Protein AF-A0A653CZ24-F1 (afdb_monomer_lite)

Sequence (97 aa):
MPCQWTNGYSFETALLLSIFLGMFGLDRFYLGYPAIGLAKFCTLGFMFLGQLVDIILIATQVVGPSDGSSYIIPYYGPRINVIRSDNTTYRLKQDNW

Organism: Callosobruchus maculatus (NCBI:txid64391)

Structure (mmCIF, N/CA/C/O backbone):
data_AF-A0A653CZ24-F1
#
_entry.id   AF-A0A653CZ24-F1
#
loop_
_atom_site.group_PDB
_atom_site.id
_atom_site.type_symbol
_atom_site.label_atom_id
_atom_site.label_alt_id
_atom_site.label_comp_id
_atom_site.label_asym_id
_atom_site.label_entity_id
_atom_site.label_seq_id
_atom_site.pdbx_PDB_ins_code
_atom_site.Cartn_x
_atom_site.Cartn_y
_atom_site.Cartn_z
_atom_site.occupancy
_atom_site.B_iso_or_equiv
_atom_site.auth_seq_id
_atom_site.auth_comp_id
_atom_site.auth_asym_id
_atom_site.auth_atom_id
_atom_site.pdbx_PDB_mo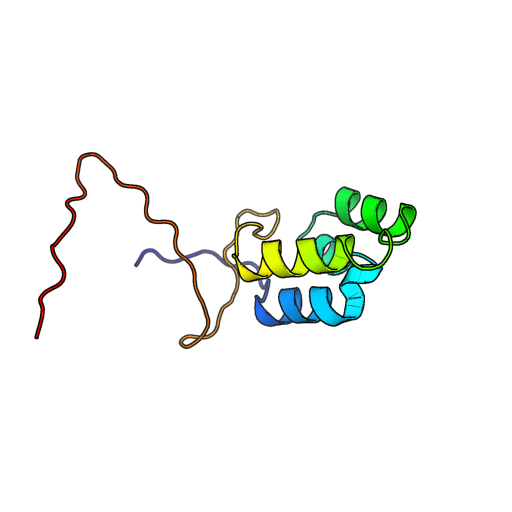del_num
ATOM 1 N N . MET A 1 1 ? -21.647 7.606 9.006 1.00 60.88 1 MET A N 1
ATOM 2 C CA . MET A 1 1 ? -20.536 6.709 8.616 1.00 60.88 1 MET A CA 1
ATOM 3 C C . MET A 1 1 ? -20.377 5.673 9.716 1.00 60.88 1 MET A C 1
ATOM 5 O O . MET A 1 1 ? -20.298 6.090 10.865 1.00 60.88 1 MET A O 1
ATOM 9 N N . PRO A 1 2 ? -20.408 4.367 9.415 1.00 73.75 2 PRO A N 1
ATOM 10 C CA . PRO A 1 2 ? -20.199 3.337 10.430 1.00 73.75 2 PRO A CA 1
ATOM 11 C C . PRO A 1 2 ? -18.754 3.374 10.944 1.00 73.75 2 PRO A C 1
ATOM 13 O O . PRO A 1 2 ? -17.826 3.561 10.149 1.00 73.75 2 PRO A O 1
ATOM 16 N N . CYS A 1 3 ? -18.569 3.192 12.255 1.00 76.44 3 CYS A N 1
ATOM 17 C CA . CYS A 1 3 ? -17.251 3.096 12.879 1.00 76.44 3 CYS A CA 1
ATOM 18 C C . CYS A 1 3 ? -16.453 1.969 12.215 1.00 76.44 3 CYS A C 1
ATOM 20 O O . CYS A 1 3 ? -16.946 0.850 12.088 1.00 76.44 3 CYS A O 1
ATOM 22 N N . GLN A 1 4 ? -15.241 2.275 11.760 1.00 80.88 4 GLN A N 1
ATOM 23 C CA . GLN A 1 4 ? -14.351 1.292 11.155 1.00 80.88 4 GLN A CA 1
ATOM 24 C C . GLN A 1 4 ? -13.387 0.792 12.227 1.00 80.88 4 GLN A C 1
ATOM 26 O O . GLN A 1 4 ? -12.798 1.595 12.950 1.00 80.88 4 GLN A O 1
ATOM 31 N N . TRP A 1 5 ? -13.231 -0.522 12.341 1.00 85.62 5 TRP A N 1
ATOM 32 C CA . TRP A 1 5 ? -12.254 -1.106 13.252 1.00 85.62 5 TRP A CA 1
ATOM 33 C C . TRP A 1 5 ? -10.842 -1.010 12.653 1.00 85.62 5 TRP A C 1
ATOM 35 O O . TRP A 1 5 ? -10.661 -1.174 11.440 1.00 85.62 5 TRP A O 1
ATOM 45 N N . THR A 1 6 ? -9.858 -0.696 13.497 1.00 87.44 6 THR A N 1
ATOM 46 C CA . THR A 1 6 ? -8.447 -0.525 13.126 1.00 87.44 6 THR A CA 1
ATOM 47 C C . THR A 1 6 ? -7.521 -1.251 14.108 1.00 87.44 6 THR A C 1
ATOM 49 O O . THR A 1 6 ? -7.794 -1.252 15.306 1.00 87.44 6 THR A O 1
ATOM 52 N N . ASN A 1 7 ? -6.424 -1.836 13.610 1.00 86.75 7 ASN A N 1
ATOM 53 C CA . ASN A 1 7 ? -5.393 -2.535 14.403 1.00 86.75 7 ASN A CA 1
ATOM 54 C C . ASN A 1 7 ? -4.027 -1.842 14.415 1.00 86.75 7 ASN A C 1
ATOM 56 O O . ASN A 1 7 ? -3.019 -2.471 14.717 1.00 86.75 7 ASN A O 1
ATOM 60 N N . GLY A 1 8 ? -3.953 -0.553 14.077 1.00 87.00 8 GLY A N 1
ATOM 61 C CA . GLY A 1 8 ? -2.665 0.156 14.090 1.00 87.00 8 GLY A CA 1
ATOM 62 C C . GLY A 1 8 ? -1.913 0.149 12.758 1.00 87.00 8 GLY A C 1
ATOM 63 O O . GLY A 1 8 ? -0.821 0.704 12.680 1.00 87.00 8 GLY A O 1
ATOM 64 N N . TYR A 1 9 ? -2.483 -0.432 11.698 1.00 88.06 9 TYR A N 1
ATOM 65 C CA . TYR A 1 9 ? -1.902 -0.353 10.359 1.00 88.06 9 TYR A CA 1
ATOM 66 C C . TYR A 1 9 ? -2.134 1.034 9.762 1.00 88.06 9 TYR A C 1
ATOM 68 O O . TYR A 1 9 ? -3.266 1.407 9.435 1.00 88.06 9 TYR A O 1
ATOM 76 N N . SER A 1 10 ? -1.058 1.795 9.597 1.00 90.12 10 SER A N 1
ATOM 77 C CA . SER A 1 10 ? -1.110 3.133 9.009 1.00 90.12 10 SER A CA 1
ATOM 78 C C . SER A 1 10 ? -0.931 3.072 7.493 1.00 90.12 10 SER A C 1
ATOM 80 O O . SER A 1 10 ? -0.064 2.372 6.973 1.00 90.12 10 SER A O 1
ATOM 82 N N . PHE A 1 11 ? -1.762 3.821 6.766 1.00 90.31 11 PHE A N 1
ATOM 83 C CA . PHE A 1 11 ? -1.706 3.862 5.301 1.00 90.31 11 PHE A CA 1
ATOM 84 C C . PHE A 1 11 ? -0.395 4.476 4.793 1.00 90.31 11 PHE A C 1
ATOM 86 O O . PHE A 1 11 ? 0.239 3.962 3.876 1.00 90.31 11 PHE A O 1
ATOM 93 N N . GLU A 1 12 ? 0.029 5.570 5.424 1.00 90.38 12 GLU A N 1
ATOM 94 C CA . GLU A 1 12 ? 1.227 6.310 5.036 1.00 90.38 12 GLU A CA 1
ATOM 95 C C . GLU A 1 12 ? 2.499 5.480 5.230 1.00 90.38 12 GLU A C 1
ATOM 97 O O . GLU A 1 12 ? 3.349 5.442 4.343 1.00 90.38 12 GLU A O 1
ATOM 102 N N . THR A 1 13 ? 2.601 4.737 6.337 1.00 90.75 13 THR A N 1
ATOM 103 C CA . THR A 1 13 ? 3.739 3.840 6.572 1.00 90.75 13 THR A CA 1
ATOM 104 C C . THR A 1 13 ? 3.761 2.694 5.573 1.00 90.75 13 THR A C 1
ATOM 106 O O . THR A 1 13 ? 4.832 2.390 5.062 1.00 90.75 13 THR A O 1
ATOM 109 N N . ALA A 1 14 ? 2.610 2.098 5.241 1.00 90.31 14 ALA A N 1
ATOM 110 C CA . ALA A 1 14 ? 2.521 1.044 4.230 1.00 90.31 14 ALA A CA 1
ATOM 111 C C . ALA A 1 14 ? 2.969 1.532 2.840 1.00 90.31 14 ALA A C 1
ATOM 113 O O . ALA A 1 14 ? 3.752 0.858 2.170 1.0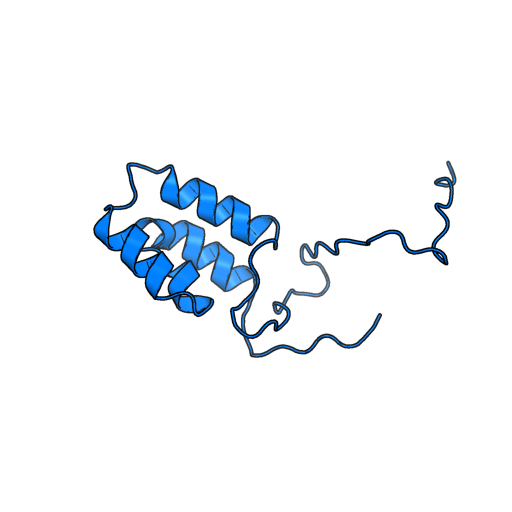0 90.31 14 ALA A O 1
ATOM 114 N N . LEU A 1 15 ? 2.534 2.730 2.428 1.00 89.88 15 LEU A N 1
ATOM 115 C CA . LEU A 1 15 ? 2.970 3.350 1.173 1.00 89.88 15 LEU A CA 1
ATOM 116 C C . LEU A 1 15 ? 4.467 3.655 1.164 1.00 89.88 15 LEU A C 1
ATOM 118 O O . LEU A 1 15 ? 5.153 3.373 0.183 1.00 89.88 15 LEU A O 1
ATOM 122 N N . LEU A 1 16 ? 4.978 4.221 2.256 1.00 90.69 16 LEU A N 1
ATOM 123 C CA . LEU A 1 16 ? 6.386 4.575 2.378 1.00 90.69 16 LEU A CA 1
ATOM 124 C C . LEU A 1 16 ? 7.259 3.310 2.365 1.00 90.69 16 LEU A C 1
ATOM 126 O O . LEU A 1 16 ? 8.265 3.262 1.659 1.00 90.69 16 LEU A O 1
ATOM 130 N N . LEU A 1 17 ? 6.830 2.242 3.045 1.00 88.00 17 LEU A N 1
ATOM 131 C CA . LEU A 1 17 ? 7.496 0.941 2.974 1.00 88.00 17 LEU A CA 1
ATOM 132 C C . LEU A 1 17 ? 7.494 0.373 1.552 1.00 88.00 17 LEU A C 1
ATOM 134 O O . LEU A 1 17 ? 8.505 -0.163 1.112 1.00 88.00 17 LEU A O 1
ATOM 138 N N . SER A 1 18 ? 6.396 0.523 0.815 1.00 87.38 18 SER A N 1
ATOM 139 C CA . SER A 1 18 ? 6.311 0.066 -0.573 1.00 87.38 18 SER A CA 1
ATOM 140 C C . SER A 1 18 ? 7.259 0.840 -1.496 1.00 87.38 18 SER A C 1
ATOM 142 O O . SER A 1 18 ? 7.899 0.263 -2.376 1.00 87.38 18 SER A O 1
ATOM 144 N N . ILE A 1 19 ? 7.428 2.146 -1.272 1.00 86.06 19 ILE A N 1
ATOM 145 C CA . ILE A 1 19 ? 8.284 2.982 -2.121 1.00 86.06 19 ILE A CA 1
ATOM 146 C C . ILE A 1 19 ? 9.776 2.764 -1.847 1.00 86.06 19 ILE A C 1
ATOM 148 O O . ILE A 1 19 ? 10.554 2.676 -2.792 1.00 86.06 19 ILE A O 1
ATOM 152 N N . PHE A 1 20 ? 10.181 2.638 -0.579 1.00 85.81 20 PHE A N 1
ATOM 153 C CA . PHE A 1 20 ? 11.593 2.485 -0.212 1.00 85.81 20 PHE A CA 1
ATOM 154 C C . PHE A 1 20 ? 12.044 1.023 -0.187 1.00 85.81 20 PHE A C 1
ATOM 156 O O . PHE A 1 20 ? 13.159 0.706 -0.591 1.00 85.81 20 PHE A O 1
ATOM 163 N N . LEU A 1 21 ? 11.181 0.128 0.290 1.00 82.62 21 LEU A N 1
ATOM 164 C CA . LEU A 1 21 ? 11.486 -1.276 0.567 1.00 82.62 21 LEU A CA 1
ATOM 165 C C . LEU A 1 21 ? 10.663 -2.244 -0.309 1.00 82.62 21 LEU A C 1
ATOM 167 O O . LEU A 1 21 ? 10.708 -3.458 -0.094 1.00 82.62 21 LEU A O 1
ATOM 171 N N . GLY A 1 22 ? 9.962 -1.752 -1.337 1.00 79.19 22 GLY A N 1
ATOM 172 C CA . GLY A 1 22 ? 9.148 -2.587 -2.231 1.00 79.19 22 GLY A CA 1
ATOM 173 C C . GLY A 1 22 ? 9.946 -3.602 -3.053 1.00 79.19 22 GLY A C 1
ATOM 174 O O . GLY A 1 22 ? 9.415 -4.653 -3.403 1.00 79.19 22 GLY A O 1
ATOM 175 N N . MET A 1 23 ? 11.240 -3.360 -3.301 1.00 75.06 23 MET A N 1
ATOM 176 C CA . MET A 1 23 ? 12.123 -4.360 -3.926 1.00 75.06 23 MET A CA 1
ATOM 177 C C . MET A 1 23 ? 12.318 -5.597 -3.027 1.00 75.06 23 MET A C 1
ATOM 179 O O . MET A 1 23 ? 12.464 -6.708 -3.528 1.00 75.06 23 MET A O 1
ATOM 183 N N . PHE A 1 24 ? 12.258 -5.415 -1.704 1.00 78.88 24 PHE A N 1
ATOM 184 C CA . PHE A 1 24 ? 12.312 -6.493 -0.713 1.00 78.88 24 PHE A CA 1
ATOM 185 C C . PHE A 1 24 ? 10.921 -7.047 -0.352 1.00 78.88 24 PHE A C 1
ATOM 187 O O . PHE A 1 24 ? 10.833 -8.087 0.297 1.00 78.88 24 PHE A O 1
ATOM 194 N N . GLY A 1 25 ? 9.837 -6.376 -0.765 1.00 81.81 25 GLY A N 1
ATOM 195 C CA . GLY A 1 25 ? 8.456 -6.775 -0.472 1.00 81.81 25 GLY A CA 1
ATOM 196 C C . GLY A 1 25 ? 8.056 -6.617 0.999 1.00 81.81 25 GLY A C 1
ATOM 197 O O . GLY A 1 25 ? 7.177 -7.337 1.476 1.00 81.81 25 GLY A O 1
ATOM 198 N N . LEU A 1 26 ? 8.709 -5.714 1.741 1.00 83.38 26 LEU A N 1
ATOM 199 C CA . LEU A 1 26 ? 8.447 -5.521 3.174 1.00 83.38 26 LEU A CA 1
ATOM 200 C C . LEU A 1 26 ? 7.071 -4.907 3.453 1.00 83.38 26 LEU A C 1
ATOM 202 O O . LEU A 1 26 ? 6.518 -5.138 4.526 1.00 83.38 26 LEU A O 1
ATOM 206 N N . ASP A 1 27 ? 6.480 -4.194 2.493 1.00 85.94 27 ASP A N 1
ATOM 207 C CA . ASP A 1 27 ? 5.106 -3.698 2.595 1.00 85.94 27 ASP A CA 1
ATOM 208 C C . ASP A 1 27 ? 4.101 -4.852 2.770 1.00 85.94 27 ASP A C 1
ATOM 210 O O . ASP A 1 27 ? 3.260 -4.812 3.666 1.00 85.94 27 ASP A O 1
ATOM 214 N N . ARG A 1 28 ? 4.259 -5.952 2.024 1.00 87.00 28 ARG A N 1
ATOM 215 C CA . ARG A 1 28 ? 3.433 -7.162 2.174 1.00 87.00 28 ARG A CA 1
ATOM 216 C C . ARG A 1 28 ? 3.671 -7.880 3.491 1.00 87.00 28 ARG A C 1
ATOM 218 O O . ARG A 1 28 ? 2.717 -8.397 4.062 1.00 87.00 28 ARG A O 1
ATOM 225 N N . PHE A 1 29 ? 4.904 -7.890 3.997 1.00 85.56 29 PHE A N 1
ATOM 226 C CA . PHE A 1 29 ? 5.178 -8.402 5.341 1.00 85.56 29 PHE A CA 1
ATOM 227 C C . PHE A 1 29 ? 4.481 -7.562 6.419 1.00 85.56 29 PHE A C 1
ATOM 229 O O . PHE A 1 29 ? 3.901 -8.134 7.337 1.00 85.56 29 PHE A O 1
ATOM 236 N N . TYR A 1 30 ? 4.469 -6.231 6.274 1.00 85.19 30 TYR A N 1
ATOM 237 C CA . TYR A 1 30 ? 3.782 -5.324 7.197 1.00 85.19 30 TYR A CA 1
ATOM 238 C C . TYR A 1 30 ? 2.260 -5.522 7.195 1.00 85.19 30 TYR A C 1
ATOM 240 O O . TYR A 1 30 ? 1.639 -5.455 8.248 1.00 85.19 30 TYR A O 1
ATOM 248 N N . LEU A 1 31 ? 1.663 -5.820 6.038 1.00 84.75 31 LEU A N 1
ATOM 249 C CA . LEU A 1 31 ? 0.226 -6.099 5.913 1.00 84.75 31 LEU A CA 1
ATOM 250 C C . LEU A 1 31 ? -0.183 -7.528 6.329 1.00 84.75 31 LEU A C 1
ATOM 252 O O . LEU A 1 31 ? -1.373 -7.834 6.278 1.00 84.75 31 LEU A O 1
ATOM 256 N N . GLY A 1 32 ? 0.763 -8.404 6.694 1.00 85.00 32 GLY A N 1
ATOM 257 C CA . GLY A 1 32 ? 0.473 -9.790 7.089 1.00 85.00 32 GLY A CA 1
ATOM 258 C C . GLY A 1 32 ? 0.447 -10.812 5.942 1.00 85.00 32 GLY A C 1
ATOM 259 O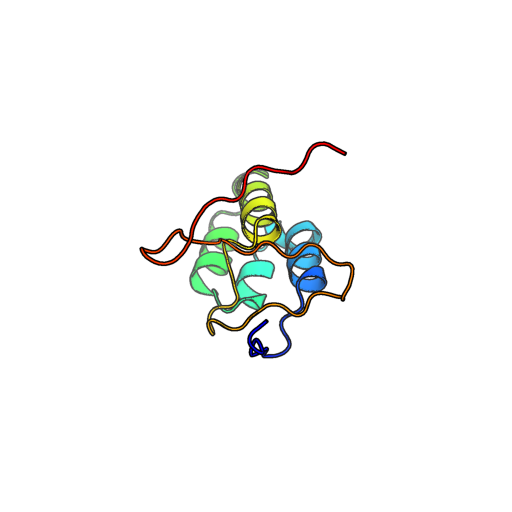 O . GLY A 1 32 ? -0.074 -11.912 6.109 1.00 85.00 32 GLY A O 1
ATOM 260 N N . TYR A 1 33 ? 1.043 -10.499 4.786 1.00 85.00 33 TYR A N 1
ATOM 261 C CA . TYR A 1 33 ? 1.179 -11.399 3.628 1.00 85.00 33 TYR A CA 1
ATOM 262 C C . TYR A 1 33 ? 2.627 -11.903 3.436 1.00 85.00 33 TYR A C 1
ATOM 264 O O . TYR A 1 33 ? 3.281 -11.567 2.438 1.00 85.00 33 TYR A O 1
ATOM 272 N N . PRO A 1 34 ? 3.154 -12.758 4.339 1.00 82.38 34 PRO A N 1
ATOM 273 C CA . PRO A 1 34 ? 4.562 -13.153 4.322 1.00 82.38 34 PRO A CA 1
ATOM 274 C C . PRO A 1 34 ? 4.938 -14.005 3.106 1.00 82.38 34 PRO A C 1
ATOM 276 O O . PRO A 1 34 ? 6.025 -13.849 2.557 1.00 82.38 34 PRO A O 1
ATOM 279 N N . ALA A 1 35 ? 4.036 -14.870 2.634 1.00 84.00 35 ALA A N 1
ATOM 280 C CA . ALA A 1 35 ? 4.295 -15.726 1.476 1.00 84.00 35 ALA A CA 1
ATOM 281 C C . ALA A 1 35 ? 4.504 -14.912 0.188 1.00 84.00 35 ALA A C 1
ATOM 283 O O . ALA A 1 35 ? 5.381 -15.217 -0.616 1.00 84.00 35 ALA A O 1
ATOM 284 N N . ILE A 1 36 ? 3.722 -13.844 0.008 1.00 83.25 36 ILE A N 1
ATOM 285 C CA . ILE A 1 36 ? 3.783 -12.993 -1.184 1.00 83.25 36 ILE A CA 1
ATOM 286 C C . ILE A 1 36 ? 5.006 -12.064 -1.117 1.00 83.25 36 ILE A C 1
ATOM 288 O O . ILE A 1 36 ? 5.659 -11.835 -2.138 1.00 83.25 36 ILE A O 1
ATOM 292 N N . GLY A 1 37 ? 5.341 -11.560 0.077 1.00 82.56 37 GLY A N 1
ATOM 293 C CA . GLY A 1 37 ? 6.587 -10.825 0.317 1.00 82.56 37 GLY A CA 1
ATOM 294 C C . GLY A 1 37 ? 7.819 -11.684 0.012 1.00 82.56 37 GLY A C 1
ATOM 295 O O . GLY A 1 37 ? 8.690 -11.271 -0.752 1.00 82.56 37 GLY A O 1
ATOM 296 N N . LEU A 1 38 ? 7.844 -12.930 0.500 1.00 81.44 38 LEU A N 1
ATOM 297 C CA . LEU A 1 38 ? 8.935 -13.872 0.237 1.00 81.44 38 LEU A CA 1
ATOM 298 C C . LEU A 1 38 ? 9.032 -14.247 -1.248 1.00 81.44 38 LEU A C 1
ATOM 300 O O . LEU A 1 38 ? 10.127 -14.288 -1.798 1.00 81.44 38 LEU A O 1
ATOM 304 N N . ALA A 1 39 ? 7.901 -14.460 -1.927 1.00 82.62 39 ALA A N 1
ATOM 305 C CA . ALA A 1 39 ? 7.888 -14.727 -3.365 1.00 82.62 39 ALA A CA 1
ATOM 306 C C . ALA A 1 39 ? 8.511 -13.571 -4.171 1.00 82.62 39 ALA A C 1
ATOM 308 O O . ALA A 1 39 ? 9.249 -13.808 -5.130 1.00 82.62 39 ALA A O 1
ATOM 309 N N . LYS A 1 40 ? 8.274 -12.317 -3.764 1.00 77.19 40 LYS A N 1
ATOM 310 C CA . LYS A 1 40 ? 8.916 -11.137 -4.367 1.00 77.19 40 LYS A CA 1
ATOM 311 C C . LYS A 1 40 ? 10.412 -11.058 -4.087 1.00 77.19 40 LYS A C 1
ATOM 313 O O . LYS A 1 40 ? 11.181 -10.739 -4.991 1.00 77.19 40 LYS A O 1
ATOM 318 N N . PHE A 1 41 ? 10.815 -11.407 -2.871 1.00 77.88 41 PHE A N 1
ATOM 319 C CA . PHE A 1 41 ? 12.219 -11.465 -2.485 1.00 77.88 41 PHE A CA 1
ATOM 320 C C . PHE A 1 41 ? 12.988 -12.546 -3.266 1.00 77.88 41 PHE A C 1
ATOM 322 O O . PHE A 1 41 ? 14.035 -12.267 -3.846 1.00 77.88 41 PHE A O 1
ATOM 329 N N . CYS A 1 42 ? 12.433 -13.758 -3.376 1.00 75.88 42 CYS A N 1
ATOM 330 C CA . CYS A 1 42 ? 13.036 -14.862 -4.130 1.00 75.88 42 CYS A CA 1
ATOM 331 C C . CYS A 1 42 ? 13.095 -14.604 -5.641 1.00 75.88 42 CYS A C 1
ATOM 333 O O . CYS A 1 42 ? 13.985 -15.117 -6.312 1.00 75.88 42 CYS A O 1
ATOM 335 N N . THR A 1 43 ? 12.177 -13.798 -6.183 1.00 76.19 43 THR A N 1
ATOM 336 C CA . THR A 1 43 ? 12.193 -13.388 -7.600 1.00 76.19 43 THR A CA 1
ATOM 337 C C . THR A 1 43 ? 13.084 -12.166 -7.868 1.00 76.19 43 THR A C 1
ATOM 339 O O . THR A 1 43 ? 13.059 -11.638 -8.982 1.00 76.19 43 THR A O 1
ATOM 342 N N . LEU A 1 44 ? 13.872 -11.713 -6.873 1.00 65.56 44 LEU A N 1
ATOM 343 C CA . LEU A 1 44 ? 14.734 -10.518 -6.927 1.00 65.56 44 LEU A CA 1
ATOM 344 C C . LEU A 1 44 ? 14.000 -9.272 -7.465 1.00 65.56 44 LEU A C 1
ATOM 346 O O . LEU A 1 44 ? 14.592 -8.39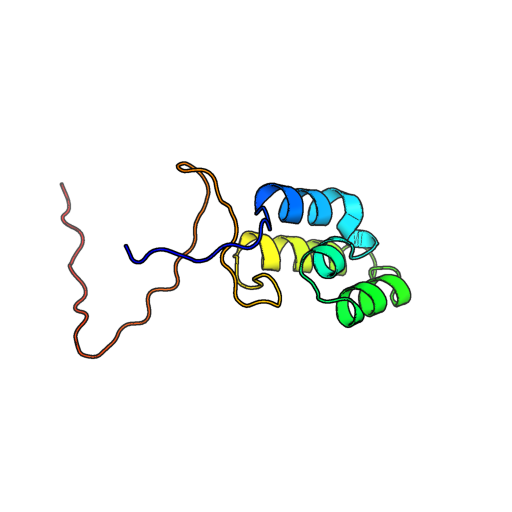8 -8.098 1.00 65.56 44 LEU A O 1
ATOM 350 N N . GLY A 1 45 ? 12.682 -9.200 -7.252 1.00 64.25 45 GLY A N 1
ATOM 351 C CA . GLY A 1 45 ? 11.865 -8.064 -7.663 1.00 64.25 45 GLY A CA 1
ATOM 352 C C . GLY A 1 45 ? 11.839 -7.761 -9.171 1.00 64.25 45 GLY A C 1
ATOM 353 O O . GLY A 1 45 ? 11.613 -6.610 -9.513 1.00 64.25 45 GLY A O 1
ATOM 354 N N . PHE A 1 46 ? 12.077 -8.723 -10.074 1.00 57.72 46 PHE A N 1
ATOM 355 C CA . PHE A 1 46 ? 11.884 -8.639 -11.546 1.00 57.72 46 PHE A CA 1
ATOM 356 C C . PHE A 1 46 ? 12.180 -7.283 -12.247 1.00 57.72 46 PHE A C 1
ATOM 358 O O . PHE A 1 46 ? 11.522 -6.930 -13.221 1.00 57.72 46 PHE A O 1
ATOM 365 N N . MET A 1 47 ? 13.174 -6.506 -11.798 1.00 66.00 47 MET A N 1
ATOM 366 C CA . MET A 1 47 ? 13.570 -5.238 -12.432 1.00 66.00 47 MET A CA 1
ATOM 367 C C . MET A 1 47 ? 12.447 -4.167 -12.434 1.00 66.00 47 MET A C 1
ATOM 369 O O . MET A 1 47 ? 11.999 -3.709 -13.483 1.00 66.00 47 MET A O 1
ATOM 373 N N . PHE A 1 48 ? 12.000 -3.734 -11.245 1.00 71.44 48 PHE A N 1
ATOM 374 C CA . PHE A 1 48 ? 11.106 -2.572 -11.011 1.00 71.44 48 PHE A CA 1
ATOM 375 C C . PHE A 1 48 ? 9.590 -2.818 -11.160 1.00 71.44 48 PHE A C 1
ATOM 377 O O . PHE A 1 48 ? 8.798 -2.220 -10.429 1.00 71.44 48 PHE A O 1
ATOM 384 N N . LEU A 1 49 ? 9.154 -3.732 -12.035 1.00 82.00 49 LEU A N 1
ATOM 385 C CA . LEU A 1 49 ? 7.721 -4.019 -12.240 1.00 82.00 49 LEU A CA 1
ATOM 386 C C . LEU A 1 49 ? 7.018 -4.509 -10.970 1.00 82.00 49 LEU A C 1
ATOM 388 O O . LEU A 1 49 ? 5.898 -4.094 -10.677 1.00 82.00 49 LEU A O 1
ATOM 392 N N . GLY A 1 50 ? 7.682 -5.368 -10.192 1.00 82.44 50 GLY A N 1
ATOM 393 C CA . GLY A 1 50 ? 7.127 -5.874 -8.939 1.00 82.44 50 GLY A CA 1
ATOM 394 C C . GLY A 1 50 ? 6.807 -4.742 -7.962 1.00 82.44 50 GLY A C 1
ATOM 395 O O . GLY A 1 50 ? 5.709 -4.709 -7.410 1.00 82.44 50 GLY A O 1
ATOM 396 N N . GLN A 1 51 ? 7.731 -3.797 -7.800 1.00 84.62 51 GLN A N 1
ATOM 397 C CA . GLN A 1 51 ? 7.568 -2.635 -6.929 1.00 84.62 51 GLN A CA 1
ATOM 398 C C . GLN A 1 51 ? 6.453 -1.704 -7.425 1.00 84.62 51 GLN A C 1
ATOM 400 O O . GLN A 1 51 ? 5.601 -1.304 -6.637 1.00 84.62 51 GLN A O 1
ATOM 405 N N . LEU A 1 52 ? 6.399 -1.419 -8.732 1.00 86.94 52 LEU A N 1
ATOM 406 C CA . LEU A 1 52 ? 5.368 -0.553 -9.314 1.00 86.94 52 LEU A CA 1
ATOM 407 C C . LEU A 1 52 ? 3.952 -1.100 -9.076 1.00 86.94 52 LEU A C 1
ATOM 409 O O . LEU A 1 52 ? 3.056 -0.360 -8.676 1.00 86.94 52 LEU A O 1
ATOM 413 N N . VAL A 1 53 ? 3.759 -2.407 -9.272 1.00 86.62 53 VAL A N 1
ATOM 414 C CA . VAL A 1 53 ? 2.467 -3.060 -9.018 1.00 86.62 53 VAL A CA 1
ATOM 415 C C . VAL A 1 53 ? 2.076 -2.963 -7.541 1.00 86.62 53 VAL A C 1
ATOM 417 O O . VAL A 1 53 ? 0.902 -2.753 -7.250 1.00 86.62 53 VAL A O 1
ATOM 420 N N . ASP A 1 54 ? 3.028 -3.075 -6.609 1.00 87.50 54 ASP A N 1
ATOM 421 C CA . ASP A 1 54 ? 2.720 -2.949 -5.175 1.00 87.50 54 ASP A CA 1
ATOM 422 C C . ASP A 1 54 ? 2.283 -1.545 -4.783 1.00 87.50 54 ASP A C 1
ATOM 424 O O . ASP A 1 54 ? 1.270 -1.385 -4.101 1.00 87.50 54 ASP A O 1
ATOM 428 N N . ILE A 1 55 ? 2.994 -0.534 -5.284 1.00 88.44 55 ILE A N 1
ATOM 429 C CA . ILE A 1 55 ? 2.646 0.865 -5.042 1.00 88.44 55 ILE A CA 1
ATOM 430 C C . ILE A 1 55 ? 1.212 1.130 -5.514 1.00 88.44 55 ILE A C 1
ATOM 432 O O . ILE A 1 55 ? 0.432 1.739 -4.785 1.00 88.44 55 ILE A O 1
ATOM 436 N N . ILE A 1 56 ? 0.831 0.630 -6.696 1.00 89.69 56 ILE A N 1
ATOM 437 C CA . ILE A 1 56 ? -0.529 0.796 -7.232 1.00 89.69 56 ILE A CA 1
ATOM 438 C C . ILE A 1 56 ? -1.561 0.067 -6.362 1.00 89.69 56 ILE A C 1
ATOM 440 O O . ILE A 1 56 ? -2.604 0.642 -6.048 1.00 89.69 56 ILE A O 1
ATOM 444 N N . LEU A 1 57 ? -1.295 -1.177 -5.953 1.00 88.44 57 LEU A N 1
ATOM 445 C CA . LEU A 1 57 ? -2.228 -1.966 -5.138 1.00 88.44 57 LEU A CA 1
ATOM 446 C C . LEU A 1 57 ? -2.497 -1.328 -3.766 1.00 88.44 57 LEU A C 1
ATOM 448 O O . LEU A 1 57 ? -3.644 -1.323 -3.312 1.00 88.44 57 LEU A O 1
ATOM 452 N N . ILE A 1 58 ? -1.465 -0.771 -3.125 1.00 88.94 58 ILE A N 1
ATOM 453 C CA . ILE A 1 58 ? -1.606 -0.091 -1.831 1.00 88.94 58 ILE A CA 1
ATOM 454 C C . ILE A 1 58 ? -2.247 1.284 -2.030 1.00 88.94 58 ILE A C 1
ATOM 456 O O . ILE A 1 58 ? -3.199 1.606 -1.326 1.00 88.94 58 ILE A O 1
ATOM 460 N N . ALA A 1 59 ? -1.814 2.072 -3.021 1.00 88.25 59 ALA A N 1
ATOM 461 C CA . ALA A 1 59 ? -2.367 3.405 -3.284 1.00 88.25 59 ALA A CA 1
ATOM 462 C C . ALA A 1 59 ? -3.860 3.375 -3.636 1.00 88.25 59 ALA A C 1
ATOM 464 O O . ALA A 1 59 ? -4.617 4.245 -3.212 1.00 88.25 59 ALA A O 1
ATOM 465 N N . THR A 1 60 ? -4.298 2.351 -4.370 1.00 87.56 60 THR A N 1
ATOM 466 C CA . THR A 1 60 ? -5.719 2.142 -4.688 1.00 87.56 60 THR A CA 1
ATOM 467 C C . THR A 1 60 ? -6.522 1.566 -3.520 1.00 87.56 60 THR A C 1
ATOM 469 O O . THR A 1 60 ? -7.735 1.411 -3.644 1.00 87.56 60 THR A O 1
ATOM 472 N N . GLN A 1 61 ? -5.874 1.260 -2.387 1.00 86.44 61 GLN A N 1
ATOM 473 C CA . GLN A 1 61 ? -6.480 0.640 -1.203 1.00 86.44 61 GLN A CA 1
ATOM 474 C C . GLN A 1 61 ? -7.237 -0.659 -1.531 1.00 86.44 61 GLN A C 1
ATOM 476 O O . GLN A 1 61 ? -8.131 -1.071 -0.796 1.00 86.44 61 GLN A O 1
ATOM 481 N N . VAL A 1 62 ? -6.863 -1.318 -2.636 1.00 85.19 62 VAL A N 1
ATOM 482 C CA . VAL A 1 62 ? -7.434 -2.603 -3.059 1.00 85.19 62 VAL A CA 1
ATOM 483 C C . VAL A 1 62 ? -6.943 -3.715 -2.141 1.00 85.19 62 VAL A C 1
ATOM 485 O O . VAL A 1 62 ? -7.703 -4.620 -1.805 1.00 85.19 62 VAL A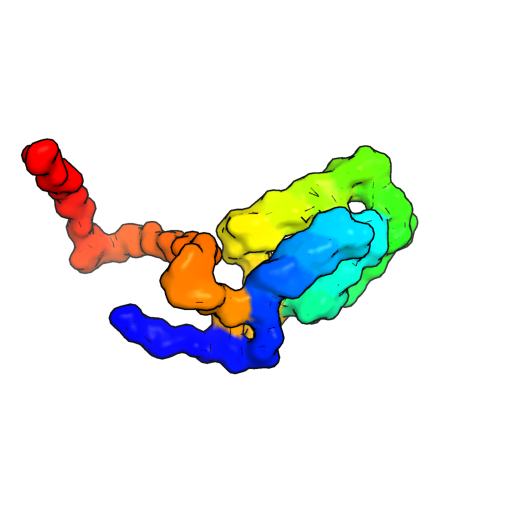 O 1
ATOM 488 N N . VAL A 1 63 ? -5.681 -3.631 -1.708 1.00 85.31 63 VAL A N 1
ATOM 489 C CA . VAL A 1 63 ? -5.122 -4.539 -0.705 1.00 85.31 63 VAL A CA 1
ATOM 490 C C . VAL A 1 63 ? -5.145 -3.861 0.658 1.00 85.31 63 VAL A C 1
ATOM 492 O O . VAL A 1 63 ? -4.420 -2.899 0.914 1.00 85.31 63 VAL A O 1
ATOM 495 N N . GLY A 1 64 ? -6.011 -4.375 1.528 1.00 84.50 64 GLY A N 1
ATOM 496 C CA . GLY A 1 64 ? -6.053 -4.053 2.950 1.00 84.50 64 GLY A CA 1
ATOM 497 C C . GLY A 1 64 ? -5.193 -5.006 3.787 1.00 84.50 64 GLY A C 1
ATOM 498 O O . GLY A 1 64 ? -4.735 -6.034 3.272 1.00 84.50 64 GLY A O 1
ATOM 499 N N . PRO A 1 65 ? -4.984 -4.693 5.076 1.00 85.56 65 PRO A N 1
ATOM 500 C CA . PRO A 1 65 ? -4.317 -5.600 6.005 1.00 85.56 65 PRO A CA 1
ATOM 501 C C . PRO A 1 65 ? -5.047 -6.950 6.067 1.00 85.56 65 PRO A C 1
ATOM 503 O O . PRO A 1 65 ? -6.271 -7.013 5.916 1.00 85.56 65 PRO A O 1
ATOM 506 N N . SER A 1 66 ? -4.296 -8.030 6.294 1.00 86.75 66 SER A N 1
ATOM 507 C CA . SER A 1 66 ? -4.804 -9.413 6.306 1.00 86.75 66 SER A CA 1
ATOM 508 C C . SER A 1 66 ? -5.966 -9.640 7.275 1.00 86.75 66 SER A C 1
ATOM 510 O O . SER A 1 66 ? -6.801 -10.511 7.048 1.00 86.75 66 SER A O 1
ATOM 512 N N . ASP A 1 67 ? -6.045 -8.827 8.327 1.00 84.25 67 ASP A N 1
ATOM 513 C CA . ASP A 1 67 ? -7.051 -8.929 9.387 1.00 84.25 67 ASP A CA 1
ATOM 514 C C . ASP A 1 67 ? -8.433 -8.383 8.975 1.00 84.25 67 ASP A C 1
ATOM 516 O O . ASP A 1 67 ? -9.368 -8.385 9.774 1.00 84.25 67 ASP A O 1
ATOM 520 N N . GLY A 1 68 ? -8.575 -7.841 7.757 1.00 84.81 68 GLY A N 1
ATOM 521 C CA . GLY A 1 68 ? -9.807 -7.178 7.299 1.00 84.81 68 GLY A CA 1
ATOM 522 C C . GLY A 1 68 ? -10.073 -5.829 7.982 1.00 84.81 68 GLY A C 1
ATOM 523 O O . GLY A 1 68 ? -11.127 -5.219 7.804 1.00 84.81 68 GLY A O 1
ATOM 524 N N . SER A 1 69 ? -9.106 -5.359 8.766 1.00 88.88 69 SER A N 1
ATOM 525 C CA . SER A 1 69 ? -9.093 -4.058 9.422 1.00 88.88 69 SER A CA 1
ATOM 526 C C . SER A 1 69 ? -9.012 -2.915 8.405 1.00 88.88 69 SER A C 1
ATOM 528 O O . SER A 1 69 ? -8.417 -3.041 7.338 1.00 88.88 69 SER A O 1
ATOM 530 N N . SER A 1 70 ? -9.542 -1.748 8.762 1.00 87.31 70 SER A N 1
ATOM 531 C CA . SER A 1 70 ? -9.314 -0.528 7.980 1.00 87.31 70 SER A CA 1
ATOM 532 C C . SER A 1 70 ? -7.930 0.069 8.261 1.00 87.31 70 SER A C 1
ATOM 534 O O . SER A 1 70 ? -7.393 -0.096 9.362 1.00 87.31 70 SER A O 1
ATOM 536 N N . TYR A 1 71 ? -7.353 0.768 7.276 1.00 88.94 71 TYR A N 1
ATOM 537 C CA . TYR A 1 71 ? -6.150 1.571 7.492 1.00 88.94 71 TYR A CA 1
ATOM 538 C C . TYR A 1 71 ? -6.453 2.808 8.332 1.00 88.94 71 TYR A C 1
ATOM 540 O O . TYR A 1 71 ? -7.494 3.450 8.172 1.00 88.94 71 TYR A O 1
ATOM 548 N N . ILE A 1 72 ? -5.486 3.197 9.158 1.00 89.81 72 ILE A N 1
ATOM 549 C CA . ILE A 1 72 ? -5.473 4.504 9.806 1.00 89.81 72 ILE A CA 1
ATOM 550 C C . ILE A 1 72 ? -5.037 5.526 8.762 1.00 89.81 72 ILE A C 1
ATOM 552 O O . ILE A 1 72 ? -3.922 5.470 8.238 1.00 89.81 72 ILE A O 1
ATOM 556 N N . ILE A 1 73 ? -5.952 6.434 8.439 1.00 89.62 73 ILE A N 1
ATOM 557 C CA . ILE A 1 73 ? -5.766 7.505 7.461 1.00 89.62 73 ILE A CA 1
ATOM 558 C C . ILE A 1 73 ? -6.112 8.814 8.183 1.00 89.62 73 ILE A C 1
ATOM 560 O O . ILE A 1 73 ? -7.128 8.855 8.887 1.00 89.62 73 ILE A O 1
ATOM 564 N N . PRO A 1 74 ? -5.297 9.876 8.058 1.00 88.12 74 PRO A N 1
ATOM 565 C CA . PRO A 1 74 ? -5.616 11.170 8.653 1.00 88.12 74 PRO A CA 1
ATOM 566 C C . PRO A 1 74 ? -6.919 11.739 8.075 1.00 88.12 74 PRO A C 1
ATOM 568 O O . PRO A 1 74 ? -7.335 11.376 6.978 1.00 88.12 74 PRO A O 1
ATOM 571 N N . TYR A 1 75 ? -7.553 12.672 8.792 1.00 85.56 75 TYR A N 1
ATOM 572 C CA . TYR A 1 75 ? -8.863 13.228 8.414 1.00 85.56 75 TYR A CA 1
ATOM 573 C C . TYR A 1 75 ? -8.896 13.828 6.995 1.00 85.56 75 TYR A C 1
ATOM 575 O O . TYR A 1 75 ? -9.896 13.713 6.295 1.00 85.56 75 TYR A O 1
ATOM 583 N N . TYR A 1 76 ? -7.783 14.420 6.556 1.00 88.06 76 TYR A N 1
ATOM 584 C CA . TYR A 1 76 ? -7.613 14.990 5.213 1.00 88.06 76 TYR A CA 1
ATOM 585 C C . TYR A 1 76 ? -6.889 14.047 4.234 1.00 88.06 76 TYR A C 1
ATOM 587 O O . TYR A 1 76 ? -6.420 14.483 3.186 1.00 88.06 76 TYR A O 1
ATOM 595 N N . GLY A 1 77 ? -6.735 12.769 4.584 1.00 87.00 77 GLY A N 1
ATOM 596 C CA . GLY A 1 77 ? -6.022 11.789 3.773 1.00 87.00 77 GLY A CA 1
ATOM 597 C C . GLY A 1 77 ? -6.880 11.166 2.664 1.00 87.00 77 GLY A C 1
ATOM 598 O O . GLY A 1 77 ? -8.112 11.235 2.697 1.00 87.00 77 GLY A O 1
ATOM 599 N N . PRO A 1 78 ? -6.242 10.513 1.679 1.00 85.94 78 PRO A N 1
ATOM 600 C CA . PRO A 1 78 ? -6.949 9.827 0.607 1.00 85.94 78 PRO A CA 1
ATOM 601 C C . PRO A 1 78 ? -7.625 8.556 1.142 1.00 85.94 78 PRO A C 1
ATOM 603 O O . PRO A 1 78 ? -6.968 7.601 1.564 1.00 85.94 78 PRO A O 1
ATOM 606 N N . ARG A 1 79 ? -8.962 8.538 1.116 1.00 84.69 79 ARG A N 1
ATOM 607 C CA . ARG A 1 79 ? -9.770 7.359 1.444 1.00 84.69 79 ARG A CA 1
ATOM 608 C C . ARG A 1 79 ? -10.689 7.016 0.280 1.00 84.69 79 ARG A C 1
ATOM 610 O O . ARG A 1 79 ? -11.579 7.786 -0.070 1.00 84.69 79 ARG A O 1
ATOM 617 N N . ILE A 1 80 ? -10.487 5.837 -0.287 1.00 85.38 80 ILE A N 1
ATOM 618 C CA . ILE A 1 80 ? -11.297 5.263 -1.353 1.00 85.38 80 ILE A CA 1
ATOM 619 C C . ILE A 1 80 ? -12.332 4.351 -0.695 1.00 85.38 80 ILE A C 1
ATOM 621 O O . ILE A 1 80 ? -11.994 3.443 0.060 1.00 85.38 80 ILE A O 1
ATOM 625 N N . ASN A 1 81 ? -13.614 4.608 -0.958 1.00 81.12 81 ASN A N 1
ATOM 626 C CA . ASN A 1 81 ? -14.704 3.738 -0.529 1.00 81.12 81 ASN A CA 1
ATOM 627 C C . ASN A 1 81 ? -15.443 3.225 -1.765 1.00 81.12 81 ASN A C 1
ATOM 629 O O . ASN A 1 81 ? -16.053 4.008 -2.495 1.00 81.12 81 ASN A O 1
ATOM 633 N N . VAL A 1 82 ? -15.379 1.918 -2.009 1.00 80.25 82 VAL A N 1
ATOM 634 C CA . VAL A 1 82 ? -16.076 1.294 -3.136 1.00 80.25 82 VAL A CA 1
ATOM 635 C C . VAL A 1 82 ? -17.551 1.155 -2.767 1.00 80.25 82 VAL A C 1
ATOM 637 O O . VAL A 1 82 ? -17.957 0.209 -2.099 1.00 80.25 82 VAL A O 1
ATOM 640 N N . ILE A 1 83 ? -18.363 2.123 -3.192 1.00 80.81 83 ILE A N 1
ATOM 641 C CA . ILE A 1 83 ? -19.817 2.066 -3.022 1.00 80.81 83 ILE A CA 1
ATOM 642 C C . ILE A 1 83 ? -20.385 1.099 -4.068 1.00 80.81 83 ILE A C 1
ATOM 644 O O . ILE A 1 83 ? -20.294 1.349 -5.273 1.00 80.81 83 ILE A O 1
ATOM 648 N N . ARG A 1 84 ? -20.988 -0.001 -3.612 1.00 82.12 84 ARG A N 1
ATOM 649 C CA . ARG A 1 84 ? -21.740 -0.931 -4.462 1.00 82.12 84 ARG A CA 1
ATOM 650 C C . ARG A 1 84 ? -23.200 -0.473 -4.506 1.00 82.12 84 ARG A C 1
ATOM 652 O O . ARG A 1 84 ? -23.737 -0.047 -3.490 1.00 82.12 84 ARG A O 1
ATOM 659 N N . SER A 1 85 ? -23.817 -0.481 -5.686 1.00 85.50 85 SER A N 1
ATOM 660 C CA . SER A 1 85 ? -25.232 -0.129 -5.822 1.00 85.50 85 SER A CA 1
ATOM 661 C C . SER A 1 85 ? -26.101 -1.329 -5.448 1.00 85.50 85 SER A C 1
ATOM 663 O O . SER A 1 85 ? -26.087 -2.332 -6.161 1.00 85.50 85 SER A O 1
ATOM 665 N N . ASP A 1 86 ? -26.858 -1.197 -4.368 1.00 85.38 86 ASP A N 1
ATOM 666 C CA . ASP A 1 86 ? -27.898 -2.126 -3.931 1.00 85.38 86 ASP A CA 1
ATOM 667 C C . ASP A 1 86 ? -29.295 -1.664 -4.400 1.00 85.38 86 ASP A C 1
ATOM 669 O O . ASP A 1 86 ? -29.460 -0.571 -4.951 1.00 85.38 86 ASP A O 1
ATOM 673 N N . ASN A 1 87 ? -30.327 -2.484 -4.161 1.00 86.56 87 ASN A N 1
ATOM 674 C CA . ASN A 1 87 ? -31.717 -2.219 -4.582 1.00 86.56 87 ASN A CA 1
ATOM 675 C C . ASN A 1 87 ? -32.326 -0.947 -3.946 1.00 86.56 87 ASN A C 1
ATOM 677 O O . ASN A 1 87 ? -33.275 -0.380 -4.473 1.00 86.56 87 ASN A O 1
ATOM 681 N N . THR A 1 88 ? -31.756 -0.470 -2.839 1.00 81.31 88 THR A N 1
ATOM 682 C CA . THR A 1 88 ? -32.212 0.723 -2.105 1.00 81.31 88 THR A CA 1
ATOM 683 C C . THR A 1 88 ? -31.399 1.984 -2.409 1.00 81.31 88 THR A C 1
ATOM 685 O O . THR A 1 88 ? -31.752 3.068 -1.945 1.00 81.31 88 THR A O 1
ATOM 688 N N . THR A 1 89 ? -30.319 1.878 -3.189 1.00 82.62 89 THR A N 1
ATOM 689 C CA . THR A 1 89 ? -29.498 3.035 -3.579 1.00 82.62 89 THR A CA 1
ATOM 690 C C . THR A 1 89 ? -29.930 3.598 -4.925 1.00 82.62 89 THR A C 1
ATOM 692 O O . THR A 1 89 ? -29.936 2.894 -5.931 1.00 82.62 89 THR A O 1
ATOM 695 N N . TYR A 1 90 ? -30.224 4.896 -4.962 1.00 81.00 90 TYR A N 1
ATOM 696 C CA . TYR A 1 90 ? -30.533 5.640 -6.182 1.00 81.00 90 TYR A CA 1
ATOM 697 C C . TYR A 1 90 ? -29.407 6.633 -6.495 1.00 81.00 90 TYR A C 1
ATOM 699 O O . TYR A 1 90 ? -28.825 7.243 -5.597 1.00 81.00 90 TYR A O 1
ATOM 707 N N . ARG A 1 91 ? -29.062 6.785 -7.779 1.00 82.31 91 ARG A N 1
ATOM 708 C CA . ARG A 1 91 ? -28.070 7.778 -8.213 1.00 82.31 91 ARG A CA 1
ATOM 709 C C . ARG A 1 91 ? -28.741 9.142 -8.279 1.00 82.31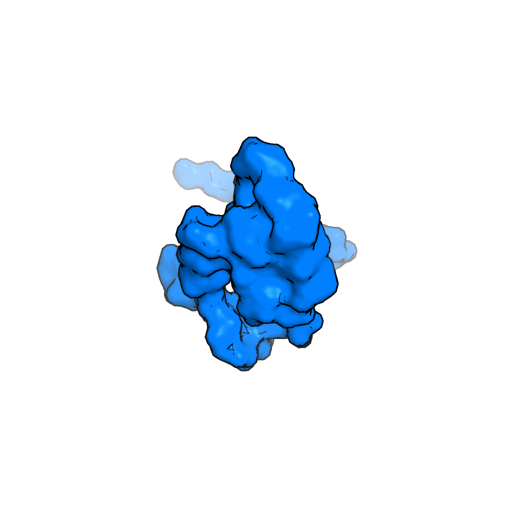 91 ARG A C 1
ATOM 711 O O . ARG A 1 91 ? -29.645 9.343 -9.083 1.00 82.31 91 ARG A O 1
ATOM 718 N N . LEU A 1 92 ? -28.287 10.070 -7.448 1.00 84.94 92 LEU A N 1
ATOM 719 C CA . LEU A 1 92 ? -28.639 11.476 -7.590 1.00 84.94 92 LEU A CA 1
ATOM 720 C C . LEU A 1 92 ? -27.841 12.070 -8.753 1.00 84.94 92 LEU A C 1
ATOM 722 O O . LEU A 1 92 ? -26.658 11.767 -8.930 1.00 84.94 92 LEU A O 1
ATOM 726 N N . LYS A 1 93 ? -28.505 12.883 -9.575 1.00 85.62 93 LYS A N 1
ATOM 727 C CA . LYS A 1 93 ? -27.823 13.700 -10.576 1.00 85.62 93 LYS A CA 1
ATOM 728 C C . LYS A 1 93 ? -27.046 14.777 -9.822 1.00 85.62 93 LYS A C 1
ATOM 730 O O . LYS A 1 93 ? -27.590 15.365 -8.899 1.00 85.62 93 LYS A O 1
ATOM 735 N N . GLN A 1 94 ? -25.789 14.999 -10.194 1.00 83.75 94 GLN A N 1
ATOM 736 C CA . GLN A 1 94 ? -24.993 16.061 -9.590 1.00 83.75 94 GLN A CA 1
ATOM 737 C C . GLN A 1 94 ? -25.650 17.409 -9.906 1.00 83.75 94 GLN A C 1
ATOM 739 O O . GLN A 1 94 ? -25.875 17.722 -11.079 1.00 83.75 94 GLN A O 1
ATOM 744 N N . ASP A 1 95 ? -25.973 18.175 -8.868 1.00 80.12 95 ASP A N 1
ATOM 745 C CA . ASP A 1 95 ? -26.528 19.513 -9.020 1.00 80.12 95 ASP A CA 1
ATOM 746 C C . ASP A 1 95 ? -25.436 20.423 -9.603 1.00 80.12 95 ASP A C 1
ATOM 748 O O . ASP A 1 95 ? -24.371 20.601 -9.007 1.00 80.12 95 ASP A O 1
ATOM 752 N N . ASN A 1 96 ? -25.676 20.948 -10.806 1.00 73.56 96 ASN A N 1
ATOM 753 C CA . ASN A 1 96 ? -24.808 21.947 -11.422 1.00 73.56 96 ASN A CA 1
ATOM 754 C C . ASN A 1 96 ? -25.158 23.300 -10.791 1.00 73.56 96 ASN A C 1
ATOM 756 O O . ASN A 1 96 ? -26.180 23.886 -11.156 1.00 73.56 96 ASN A O 1
ATOM 760 N N . TRP A 1 97 ? -24.359 23.739 -9.821 1.00 66.06 97 TRP A N 1
ATOM 761 C CA . TRP A 1 97 ? -24.383 25.115 -9.324 1.00 66.06 97 TRP A CA 1
ATOM 762 C C . TRP A 1 97 ? -23.605 26.040 -10.263 1.00 66.06 97 TRP A C 1
ATOM 764 O O . TRP A 1 97 ? -22.622 25.567 -10.880 1.00 66.06 97 TRP A O 1
#

pLDDT: mean 83.2, std 6.55, range [57.72, 90.75]

Foldseek 3Di:
DDDFAADPAALVVLLVCLVPVVLQQVSCVSLVNVVVSVVSNVVSNVPCPSSVVSNVCSVQVVDHRPVPGDHDAPPPGDDDDDDDDDPPDDDDDDDDD

Radius of gyration: 16.57 Å; chains: 1; bounding box: 47×41×27 Å

Secondary structure (DSSP, 8-state):
-PPPP--S-BHHHHHHHHHHHTTTTHHHHHTT-HHHHHHHHHTGGGGGHHHHHHHHHHHTT-S--TT-PPPB--TTS---------TT--PPPPP--

InterPro domains:
  IPR007829 TM2 domain [PF05154] (8-56)
  IPR050932 TM2 domain-containing protein 1-3-like [PTHR21016] (1-75)